Protein AF-A0A5E4B6E0-F1 (afdb_monomer)

Nearest PDB structures (foldseek):
  6efb-assembly1_A  TM=3.177E-01  e=6.394E+00  Streptococcus gordonii

Organism: Marmota monax (NCBI:txid9995)

Secondary structure (DSSP, 8-state):
---SBSEEEEE-----B-TTSPBPPGGGGTTSPPPP-EEEEE-BPPP---------

Mean predicted aligned error: 5.12 Å

Sequence (56 aa):
CSVSCGKGIKYRDVLCIDKFQGKLEEKYCSHLQKPRTHKVCRSIRCPSWKANRWKE

Radius of gyration: 21.47 Å; Cα contacts (8 Å, |Δi|>4): 64; chains: 1; bounding box: 49×24×58 Å

Foldseek 3Di:
DVDQAAKDKDFDDDFDADPVRHTDDCVVCVVPPGPDGMDMDHHHHDDDDDDDDDDD

Structure (mmCIF, N/CA/C/O backbone):
data_AF-A0A5E4B6E0-F1
#
_entry.id   AF-A0A5E4B6E0-F1
#
loop_
_atom_site.group_PDB
_atom_site.id
_atom_site.type_symbol
_atom_site.label_atom_id
_atom_site.label_alt_id
_atom_site.label_comp_id
_atom_site.label_asym_id
_atom_site.label_entity_id
_atom_site.label_seq_id
_atom_site.pdbx_PDB_ins_code
_atom_site.Cartn_x
_atom_site.Cartn_y
_atom_site.Cartn_z
_atom_site.occupancy
_atom_site.B_iso_or_equiv
_atom_site.auth_seq_id
_atom_site.auth_comp_id
_atom_site.auth_asym_id
_atom_site.auth_atom_id
_atom_site.pdbx_PDB_model_num
ATOM 1 N N . CYS A 1 1 ? 6.010 0.366 -3.566 1.00 94.81 1 CYS A N 1
ATOM 2 C CA . CYS A 1 1 ? 5.352 -0.645 -4.426 1.00 94.81 1 CYS A CA 1
ATOM 3 C C . CYS A 1 1 ? 6.225 -1.889 -4.351 1.00 94.81 1 CYS A C 1
ATOM 5 O O . CYS A 1 1 ? 7.428 -1.706 -4.265 1.00 94.81 1 CYS A O 1
ATOM 7 N N . SER A 1 2 ? 5.677 -3.106 -4.334 1.00 97.44 2 SER A N 1
ATOM 8 C CA . SER A 1 2 ? 6.452 -4.354 -4.168 1.00 97.44 2 SER A CA 1
ATOM 9 C C . SER A 1 2 ? 7.384 -4.667 -5.341 1.00 97.44 2 SER A C 1
ATOM 11 O O . SER A 1 2 ? 8.184 -5.586 -5.257 1.00 97.44 2 SER A O 1
ATOM 13 N N . VAL A 1 3 ? 7.249 -3.928 -6.442 1.00 97.50 3 VAL A N 1
ATOM 14 C CA . VAL A 1 3 ? 8.061 -4.050 -7.651 1.00 97.50 3 VAL A CA 1
ATOM 15 C C . VAL A 1 3 ? 8.606 -2.678 -8.034 1.00 97.50 3 VAL A C 1
ATOM 17 O O . VAL A 1 3 ? 7.939 -1.658 -7.822 1.00 97.50 3 VAL A O 1
ATOM 20 N N . SER A 1 4 ? 9.795 -2.659 -8.632 1.00 96.88 4 SER A N 1
ATOM 21 C CA . SER A 1 4 ? 10.409 -1.463 -9.220 1.00 96.88 4 SER A CA 1
ATOM 22 C C . SER A 1 4 ? 9.921 -1.188 -10.647 1.00 96.88 4 SER A C 1
ATOM 24 O O . SER A 1 4 ? 9.983 -0.049 -11.099 1.00 96.88 4 SER A O 1
ATOM 26 N N . CYS A 1 5 ? 9.355 -2.183 -11.336 1.00 97.31 5 CYS A N 1
ATOM 27 C CA . CYS A 1 5 ? 8.751 -2.059 -12.661 1.00 97.31 5 CYS A CA 1
ATOM 28 C C . CYS A 1 5 ? 7.489 -2.937 -12.778 1.00 97.31 5 CYS A C 1
ATOM 30 O O . CYS A 1 5 ? 7.316 -3.899 -12.037 1.00 97.31 5 CYS A O 1
ATOM 32 N N . GLY A 1 6 ? 6.585 -2.620 -13.702 1.00 97.19 6 GLY A N 1
ATOM 33 C CA . GLY A 1 6 ? 5.374 -3.397 -13.958 1.00 97.19 6 GLY A CA 1
ATOM 34 C C . GLY A 1 6 ? 4.278 -3.207 -12.903 1.00 97.19 6 GLY A C 1
ATOM 35 O O . GLY A 1 6 ? 4.152 -2.151 -12.278 1.00 97.19 6 GLY A O 1
ATOM 36 N N . LYS A 1 7 ? 3.423 -4.223 -12.749 1.00 98.00 7 LYS A N 1
ATOM 37 C CA . LYS A 1 7 ? 2.310 -4.242 -11.788 1.00 98.00 7 LYS A CA 1
ATOM 38 C C . LYS A 1 7 ? 2.775 -4.909 -10.497 1.00 98.00 7 LYS A C 1
ATOM 40 O O . LYS A 1 7 ? 3.257 -6.033 -10.529 1.00 98.00 7 LYS A O 1
ATOM 45 N N . GLY A 1 8 ? 2.562 -4.246 -9.368 1.00 98.12 8 GLY A N 1
ATOM 46 C CA . GLY A 1 8 ? 2.821 -4.810 -8.048 1.00 98.12 8 GLY A CA 1
ATOM 47 C C . GLY A 1 8 ? 1.733 -4.464 -7.046 1.00 98.12 8 GLY A C 1
ATOM 48 O O . GLY A 1 8 ? 0.639 -4.012 -7.399 1.00 98.12 8 GLY A O 1
ATOM 49 N N . ILE A 1 9 ? 2.056 -4.664 -5.774 1.00 98.25 9 ILE A N 1
ATOM 50 C CA . ILE A 1 9 ? 1.176 -4.402 -4.638 1.00 98.25 9 ILE A CA 1
ATOM 51 C C . ILE A 1 9 ? 1.882 -3.425 -3.701 1.00 98.25 9 ILE A C 1
ATOM 53 O O . ILE A 1 9 ? 3.093 -3.490 -3.507 1.00 98.25 9 ILE A O 1
ATOM 57 N N . LYS A 1 10 ? 1.153 -2.471 -3.129 1.00 97.56 10 LYS A N 1
ATOM 58 C CA . LYS A 1 10 ? 1.653 -1.670 -2.010 1.00 97.56 10 LYS A CA 1
ATOM 59 C C . LYS A 1 10 ? 0.802 -1.911 -0.780 1.00 97.56 10 LYS A C 1
ATOM 61 O O . LYS A 1 10 ? -0.420 -2.015 -0.891 1.00 97.56 10 LYS A O 1
ATOM 66 N N . TYR A 1 11 ? 1.480 -1.967 0.354 1.00 97.62 11 TYR A N 1
ATOM 67 C CA . TYR A 1 11 ? 0.908 -2.247 1.658 1.00 97.62 11 TYR A CA 1
ATOM 68 C C . TYR A 1 11 ? 0.856 -0.970 2.489 1.00 97.62 11 TYR A C 1
ATOM 70 O O . TYR A 1 11 ? 1.575 -0.007 2.212 1.00 97.62 11 TYR A O 1
ATOM 78 N N . ARG A 1 12 ? -0.027 -0.967 3.477 1.00 96.75 12 ARG A N 1
ATOM 79 C CA . ARG A 1 12 ? -0.087 0.022 4.543 1.00 96.75 12 ARG A CA 1
ATOM 80 C C . ARG A 1 12 ? -0.469 -0.679 5.833 1.00 96.75 12 ARG A C 1
ATOM 82 O O . ARG A 1 12 ? -1.247 -1.638 5.802 1.00 96.75 12 ARG A O 1
ATOM 89 N N . ASP A 1 13 ? -0.010 -0.116 6.934 1.00 94.88 13 ASP A N 1
ATOM 90 C CA . ASP A 1 13 ? -0.463 -0.540 8.244 1.00 94.88 13 ASP A CA 1
ATOM 91 C C . ASP A 1 13 ? -1.822 0.076 8.558 1.00 94.88 13 ASP A C 1
ATOM 93 O O . ASP A 1 13 ? -2.168 1.183 8.131 1.00 94.88 13 ASP A O 1
ATOM 97 N N . VAL A 1 14 ? -2.619 -0.698 9.278 1.00 95.38 14 VAL A N 1
ATOM 98 C CA . VAL A 1 14 ? -3.909 -0.288 9.814 1.00 95.38 14 VAL A CA 1
ATOM 99 C C . VAL A 1 14 ? -3.845 -0.595 11.295 1.00 95.38 14 VAL A C 1
ATOM 101 O O . VAL A 1 14 ? -3.607 -1.741 11.672 1.00 95.38 14 VAL A O 1
ATOM 104 N N . LEU A 1 15 ? -4.010 0.443 12.103 1.00 95.62 15 LEU A N 1
ATOM 105 C CA . LEU A 1 15 ? -3.904 0.380 13.551 1.00 95.62 15 LEU A CA 1
ATOM 106 C C . LEU A 1 15 ? -5.244 0.792 14.155 1.00 95.62 15 LEU A C 1
ATOM 108 O O . LEU A 1 15 ? -5.863 1.749 13.686 1.00 95.62 15 LEU A O 1
ATOM 112 N N . CYS A 1 16 ? -5.666 0.086 15.200 1.00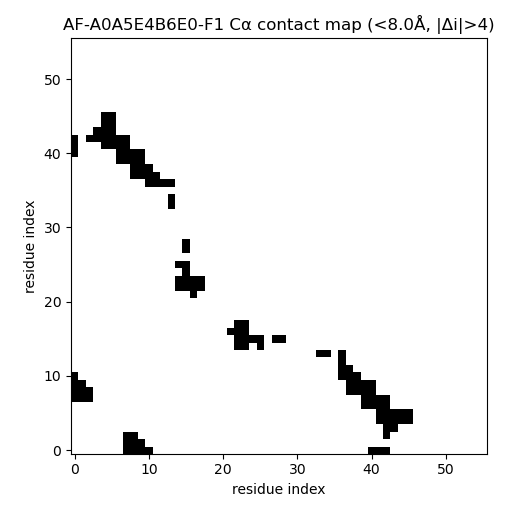 96.75 16 CYS A N 1
ATOM 113 C CA . CYS A 1 16 ? -6.734 0.552 16.072 1.00 96.75 16 CYS A CA 1
ATOM 114 C C . CYS A 1 16 ? -6.192 1.706 16.927 1.00 96.75 16 CYS A C 1
ATOM 116 O O . CYS A 1 16 ? -5.203 1.522 17.640 1.00 96.75 16 CYS A O 1
ATOM 118 N N . ILE A 1 17 ? -6.798 2.890 16.825 1.00 96.56 17 ILE A N 1
ATOM 119 C CA . ILE A 1 17 ? -6.393 4.081 17.583 1.00 96.56 17 ILE A CA 1
ATOM 120 C C . ILE A 1 17 ? -7.577 4.691 18.327 1.00 96.56 17 ILE A C 1
ATOM 122 O O . ILE A 1 17 ? -8.713 4.630 17.852 1.00 96.56 17 ILE A O 1
ATOM 126 N N . ASP A 1 18 ? -7.306 5.284 19.487 1.00 95.06 18 ASP A N 1
ATOM 127 C CA . ASP A 1 18 ? -8.286 6.069 20.231 1.00 95.06 18 ASP A CA 1
ATOM 128 C C . ASP A 1 18 ? -8.402 7.517 19.708 1.00 95.06 18 ASP A C 1
ATOM 130 O O . ASP A 1 18 ? -7.745 7.934 18.748 1.00 95.06 18 ASP A O 1
ATOM 134 N N . LYS A 1 19 ? -9.258 8.311 20.362 1.00 94.88 19 LYS A N 1
ATOM 135 C CA . LYS A 1 19 ? -9.513 9.719 20.010 1.00 94.88 19 LYS A CA 1
ATOM 136 C C . LYS A 1 19 ? -8.302 10.638 20.227 1.00 94.88 19 LYS A C 1
ATOM 138 O O . LYS A 1 19 ? -8.284 11.741 19.691 1.00 94.88 19 LYS A O 1
ATOM 143 N N . PHE A 1 20 ? -7.314 10.188 20.992 1.00 96.56 20 PHE A N 1
ATOM 144 C CA . PHE A 1 20 ? -6.081 10.893 21.328 1.00 96.56 20 PHE A CA 1
ATOM 145 C C . PHE A 1 20 ? -4.864 10.324 20.576 1.00 96.56 20 P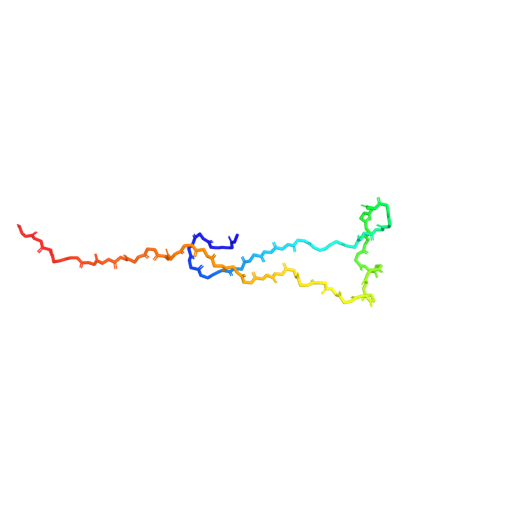HE A C 1
ATOM 147 O O . PHE A 1 20 ? -3.731 10.630 20.932 1.00 96.56 20 PHE A O 1
ATOM 154 N N . GLN A 1 21 ? -5.088 9.530 19.517 1.00 94.12 21 GLN A N 1
ATOM 155 C CA . GLN A 1 21 ? -4.053 8.870 18.705 1.00 94.12 21 GLN A CA 1
ATOM 156 C C . GLN A 1 21 ? -3.241 7.794 19.452 1.00 94.12 21 GLN A C 1
ATOM 158 O O . GLN A 1 21 ? -2.199 7.349 18.965 1.00 94.12 21 GLN A O 1
ATOM 163 N N . GLY A 1 22 ? -3.729 7.320 20.598 1.00 96.50 22 GLY A N 1
ATOM 164 C CA . GLY A 1 22 ? -3.162 6.187 21.319 1.00 96.50 22 GLY A CA 1
ATOM 165 C C . GLY A 1 22 ? -3.425 4.876 20.582 1.00 96.50 22 GLY A C 1
ATOM 166 O O . GLY A 1 22 ? -4.554 4.595 20.181 1.00 96.50 22 GLY A O 1
ATOM 167 N N . LYS A 1 23 ? -2.387 4.052 20.397 1.00 96.62 23 LYS A N 1
ATOM 168 C CA . LYS A 1 23 ? -2.522 2.718 19.796 1.00 96.62 23 LYS A CA 1
ATOM 169 C C . LYS A 1 23 ? -3.215 1.773 20.777 1.00 96.62 23 LYS A C 1
ATOM 171 O O . 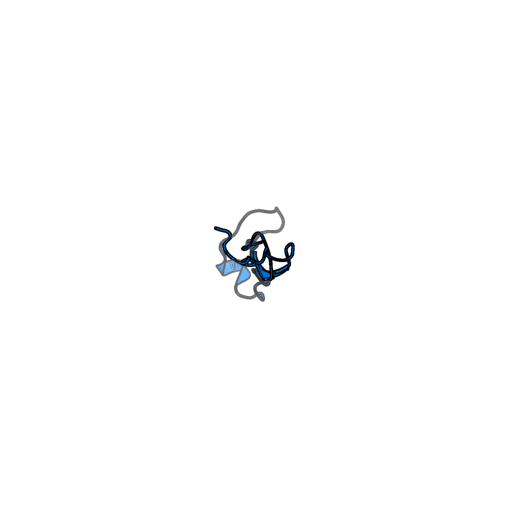LYS A 1 23 ? -2.728 1.557 21.883 1.00 96.62 23 LYS A O 1
ATOM 17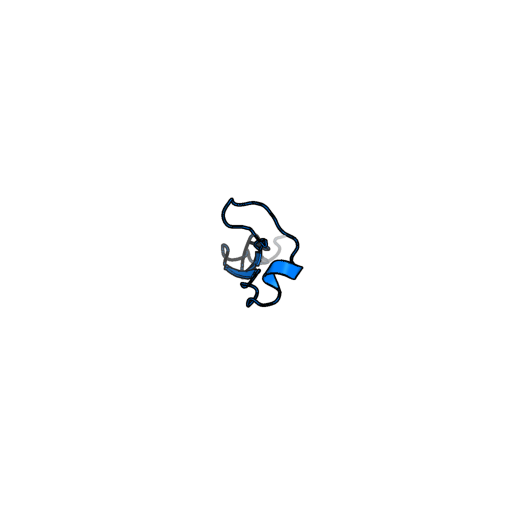6 N N . LEU A 1 24 ? -4.299 1.155 20.327 1.00 96.56 24 LEU A N 1
ATOM 177 C CA . LEU A 1 24 ? -5.042 0.141 21.063 1.00 96.56 24 LEU A CA 1
ATOM 178 C C . LEU A 1 24 ? -4.743 -1.263 20.524 1.00 96.56 24 LEU A C 1
ATOM 180 O O . LEU A 1 24 ? -4.200 -1.442 19.430 1.00 96.56 24 LEU A O 1
ATOM 184 N N . GLU A 1 25 ? -5.137 -2.279 21.289 1.00 96.44 25 GLU A N 1
ATOM 185 C CA . GLU A 1 25 ? -5.196 -3.648 20.781 1.00 96.44 25 GLU A CA 1
ATOM 186 C C . GLU A 1 25 ? -6.281 -3.789 19.701 1.00 96.44 25 GLU A C 1
ATOM 188 O O . GLU A 1 25 ? -7.362 -3.208 19.796 1.00 96.44 25 GLU A O 1
ATOM 193 N N . GLU A 1 26 ? -6.037 -4.641 18.704 1.00 94.25 26 GLU A N 1
ATOM 194 C CA . GLU A 1 26 ? -6.951 -4.839 17.569 1.00 94.25 26 GLU A CA 1
ATOM 195 C C . GLU A 1 26 ? -8.362 -5.280 18.001 1.00 94.25 26 GLU A C 1
ATOM 197 O O . GLU A 1 26 ? -9.351 -4.938 17.350 1.00 94.25 26 GLU A O 1
ATOM 202 N N . LYS A 1 27 ? -8.476 -5.986 19.138 1.00 96.06 27 LYS A N 1
ATOM 203 C CA . LYS A 1 27 ? -9.754 -6.453 19.702 1.00 96.06 27 LYS A CA 1
ATOM 204 C C . LYS A 1 27 ? -10.770 -5.323 19.891 1.00 96.06 27 LYS A C 1
ATOM 206 O O . LYS A 1 27 ? -11.956 -5.548 19.662 1.00 96.06 27 LYS A O 1
ATOM 211 N N . TYR A 1 28 ? -10.322 -4.108 20.217 1.00 96.62 28 TYR A N 1
ATOM 212 C CA . TYR A 1 28 ? -11.205 -2.955 20.416 1.00 96.62 28 TYR A CA 1
ATOM 213 C C . TYR A 1 28 ? -11.849 -2.462 19.115 1.00 96.62 28 TYR A C 1
ATOM 215 O O . TYR A 1 28 ? -12.954 -1.936 19.158 1.00 96.62 28 TYR A O 1
ATOM 223 N N . CYS A 1 29 ? -11.215 -2.686 17.960 1.00 96.75 29 CYS A N 1
ATOM 224 C CA . CYS A 1 29 ? -11.748 -2.331 16.642 1.00 96.75 29 CYS A CA 1
ATOM 225 C C . CYS A 1 29 ? -12.355 -3.528 15.888 1.00 96.75 29 CYS A C 1
ATOM 227 O O . CYS A 1 29 ? -12.796 -3.366 14.754 1.00 96.75 29 CYS A O 1
ATOM 229 N N . SER A 1 30 ? -12.396 -4.723 16.491 1.00 95.12 30 SER A N 1
ATOM 230 C CA . SER A 1 30 ? -12.841 -5.970 15.837 1.00 95.12 30 SER A CA 1
ATOM 231 C C . SER A 1 30 ? -14.290 -5.943 15.334 1.00 95.12 30 SER A C 1
ATOM 233 O O . SER A 1 30 ? -14.631 -6.649 14.390 1.00 95.12 30 SER A O 1
ATOM 235 N N . HIS A 1 31 ? -15.128 -5.101 15.940 1.00 96.00 31 HIS A N 1
ATOM 236 C CA . HIS A 1 31 ? -16.515 -4.871 15.538 1.00 96.00 31 HIS A CA 1
ATOM 237 C C . HIS A 1 31 ? -16.650 -3.973 14.294 1.00 96.00 31 HIS A C 1
ATOM 239 O O . HIS A 1 31 ? -17.739 -3.844 13.740 1.00 96.00 31 HIS A O 1
ATOM 245 N N . LEU A 1 32 ? -15.564 -3.332 13.852 1.00 95.31 32 LEU A N 1
ATOM 246 C CA . LEU A 1 32 ? -15.528 -2.475 12.672 1.00 95.31 32 LEU A CA 1
ATOM 247 C C . LEU A 1 32 ? -14.976 -3.248 11.473 1.00 95.31 32 LEU A C 1
ATOM 249 O O . LEU A 1 32 ? -14.123 -4.127 11.602 1.00 95.31 32 LEU A O 1
ATOM 253 N N . GLN A 1 33 ? -15.406 -2.877 10.266 1.00 95.56 33 GLN A N 1
ATOM 254 C CA . GLN A 1 33 ? -14.791 -3.429 9.064 1.00 95.56 33 GLN A CA 1
ATOM 255 C C . GLN A 1 33 ? -13.346 -2.955 8.937 1.00 95.56 33 GLN A C 1
ATOM 257 O O . GLN A 1 33 ? -13.081 -1.759 8.800 1.00 95.56 33 GLN A O 1
ATOM 262 N N . LYS A 1 34 ? -12.411 -3.911 8.914 1.00 93.94 34 LYS A N 1
ATOM 263 C CA . LYS A 1 34 ? -10.991 -3.618 8.743 1.00 93.94 34 LYS A CA 1
ATOM 264 C C . LYS A 1 34 ? -10.733 -2.993 7.365 1.00 93.94 34 LYS A C 1
ATOM 266 O O . LYS A 1 34 ? -11.001 -3.626 6.339 1.00 93.94 34 LYS A O 1
ATOM 271 N N . PRO A 1 35 ? -10.169 -1.775 7.304 1.00 95.69 35 PRO A N 1
ATOM 272 C CA . PRO A 1 35 ? -9.806 -1.155 6.040 1.00 95.69 35 PRO A CA 1
ATOM 273 C C . PRO A 1 35 ? -8.815 -2.006 5.234 1.00 95.69 35 PRO A C 1
ATOM 275 O O . PRO A 1 35 ? -7.935 -2.661 5.789 1.00 95.69 35 PRO A O 1
ATOM 278 N N . ARG A 1 36 ? -8.886 -1.927 3.897 1.00 96.69 36 ARG A N 1
ATOM 279 C CA . ARG A 1 36 ? -7.943 -2.634 3.011 1.00 96.69 36 ARG A CA 1
ATOM 280 C C . ARG A 1 36 ? -6.496 -2.255 3.336 1.00 96.69 36 ARG A C 1
ATOM 282 O O . ARG A 1 36 ? -6.147 -1.072 3.282 1.00 96.69 36 ARG A O 1
ATOM 289 N N . THR A 1 37 ? -5.659 -3.250 3.608 1.00 97.38 37 THR A N 1
ATOM 290 C CA . THR A 1 37 ? -4.230 -3.086 3.939 1.00 97.38 37 THR A CA 1
ATOM 291 C C . THR A 1 37 ? -3.335 -3.053 2.707 1.00 97.38 37 THR A C 1
ATOM 293 O O . THR A 1 37 ? -2.170 -2.683 2.796 1.00 97.38 37 THR A O 1
ATOM 296 N N . HIS A 1 38 ? -3.867 -3.399 1.536 1.00 97.56 38 HIS A N 1
ATOM 297 C CA . HIS A 1 38 ? -3.103 -3.423 0.300 1.00 97.56 38 HIS A CA 1
ATOM 298 C C . HIS A 1 38 ? -3.895 -2.860 -0.876 1.00 97.56 38 HIS A C 1
ATOM 300 O O . HIS A 1 38 ? -5.129 -2.885 -0.910 1.00 97.56 38 HIS A O 1
ATOM 306 N N . LYS A 1 39 ? -3.165 -2.350 -1.869 1.00 97.69 39 LYS A N 1
ATOM 307 C CA . LYS A 1 39 ? -3.721 -2.019 -3.182 1.00 97.69 39 LYS A CA 1
ATOM 308 C C . LYS A 1 39 ? -2.719 -2.260 -4.298 1.00 97.69 39 LYS A C 1
ATOM 310 O O . LYS A 1 39 ? -1.510 -2.182 -4.087 1.00 97.69 39 LYS A O 1
ATOM 315 N N . VAL A 1 40 ? -3.238 -2.506 -5.499 1.00 97.94 40 VAL A N 1
ATOM 316 C CA . VAL A 1 40 ? -2.422 -2.594 -6.714 1.00 97.94 40 VAL A CA 1
ATOM 317 C C . VAL A 1 40 ? -1.712 -1.260 -6.954 1.00 97.94 40 VAL A C 1
ATOM 319 O O . VAL A 1 40 ? -2.301 -0.186 -6.820 1.00 97.94 40 VAL A O 1
ATOM 322 N N . CYS A 1 41 ? -0.439 -1.337 -7.324 1.00 97.31 41 CYS A N 1
ATOM 323 C CA . CYS A 1 41 ? 0.353 -0.222 -7.825 1.00 97.31 41 CYS A CA 1
ATOM 324 C C . CYS A 1 41 ? 0.951 -0.584 -9.186 1.00 97.31 41 CYS A C 1
ATOM 326 O O . CYS A 1 41 ? 1.178 -1.753 -9.493 1.00 97.31 4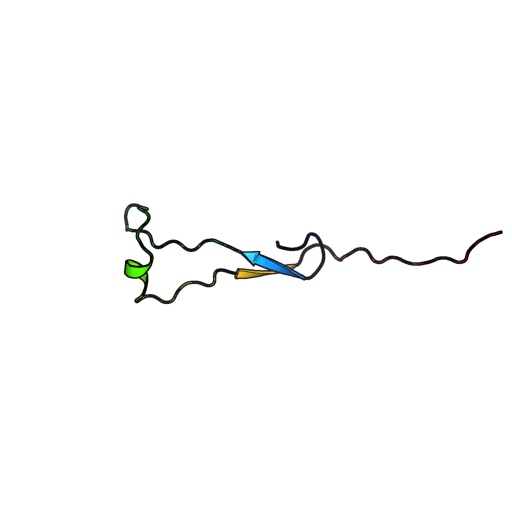1 CYS A O 1
ATOM 328 N N . ARG A 1 42 ? 1.184 0.430 -10.018 1.00 97.44 42 ARG A N 1
ATOM 329 C CA . ARG A 1 42 ? 1.900 0.300 -11.287 1.00 97.44 42 ARG A CA 1
ATOM 330 C C . ARG A 1 42 ? 3.144 1.174 -11.212 1.00 97.44 42 ARG A C 1
ATOM 332 O O . ARG A 1 42 ? 3.029 2.338 -10.839 1.00 97.44 42 ARG A O 1
ATOM 339 N N . SER A 1 43 ? 4.295 0.588 -11.510 1.00 95.94 43 SER A N 1
ATOM 340 C CA . SER A 1 43 ? 5.559 1.299 -11.692 1.00 95.94 43 SER A CA 1
ATOM 341 C C . SER A 1 43 ? 5.833 1.499 -13.190 1.00 95.94 43 SER A C 1
ATOM 343 O O . SER A 1 43 ? 4.966 1.229 -14.028 1.00 95.94 43 SER A O 1
ATOM 345 N N . ILE A 1 44 ? 7.033 1.967 -13.535 1.00 96.69 44 ILE A N 1
ATOM 346 C CA . ILE A 1 44 ? 7.511 2.057 -14.920 1.00 96.69 44 ILE A CA 1
ATOM 347 C C . ILE A 1 44 ? 7.409 0.703 -15.631 1.00 96.69 44 ILE A C 1
ATOM 349 O O . ILE A 1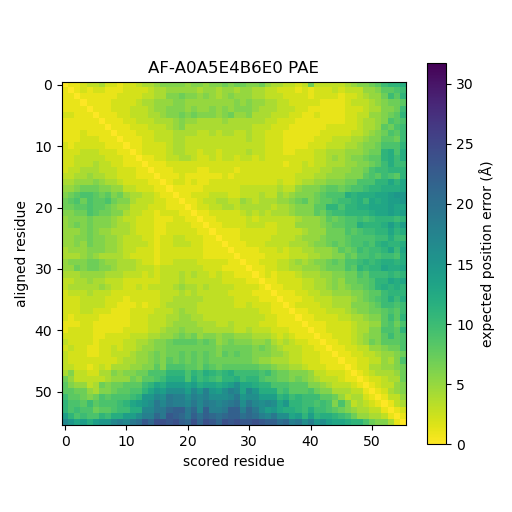 44 ? 7.398 -0.345 -14.985 1.00 96.69 44 ILE A O 1
ATOM 353 N N . ARG A 1 45 ? 7.347 0.683 -16.966 1.00 96.69 45 ARG A N 1
ATOM 354 C CA . ARG A 1 45 ? 7.390 -0.590 -17.706 1.00 96.69 45 ARG A CA 1
ATOM 355 C C . ARG A 1 45 ? 8.696 -1.325 -17.406 1.00 96.69 45 ARG A C 1
ATOM 357 O O . ARG A 1 45 ? 9.746 -0.696 -17.308 1.00 96.69 45 ARG A O 1
ATOM 364 N N . CYS A 1 46 ? 8.625 -2.646 -17.267 1.00 96.62 46 CYS A N 1
ATOM 365 C CA . CYS A 1 46 ? 9.834 -3.439 -17.087 1.00 96.62 46 CYS A CA 1
ATOM 366 C C . CYS A 1 46 ? 10.686 -3.414 -18.356 1.00 96.62 46 CYS A C 1
ATOM 368 O O . CYS A 1 46 ? 10.123 -3.467 -19.457 1.00 96.62 46 CYS A O 1
ATOM 370 N N . PRO A 1 47 ? 12.021 -3.338 -18.218 1.00 95.31 47 PRO A N 1
ATOM 371 C CA . PRO A 1 47 ? 12.902 -3.527 -19.354 1.00 95.31 47 PRO A CA 1
ATOM 372 C C . PRO A 1 47 ? 12.659 -4.914 -19.952 1.00 95.31 47 PRO A C 1
ATOM 374 O O . PRO A 1 47 ? 12.316 -5.866 -19.251 1.00 95.31 47 PRO A O 1
ATOM 377 N N . SER A 1 48 ? 12.832 -5.013 -21.264 1.00 93.94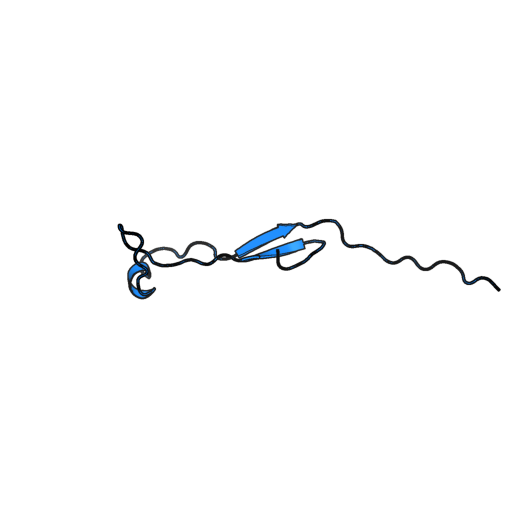 48 SER A N 1
ATOM 378 C CA . SER A 1 48 ? 12.778 -6.283 -21.984 1.00 93.94 48 SER A CA 1
ATOM 379 C C . SER A 1 48 ? 14.117 -6.490 -22.667 1.00 93.94 48 SER A C 1
ATOM 381 O O . SER A 1 48 ? 14.644 -5.563 -23.284 1.00 93.94 48 SER A O 1
ATOM 383 N N . TRP A 1 49 ? 14.679 -7.686 -22.522 1.00 92.31 49 TRP A N 1
ATOM 384 C CA . TRP A 1 49 ? 15.897 -8.045 -23.230 1.00 92.31 49 TRP A CA 1
ATOM 385 C C . TRP A 1 49 ? 15.568 -8.397 -24.676 1.00 92.31 49 TRP A C 1
ATOM 387 O O . TRP A 1 49 ? 14.547 -9.024 -24.961 1.00 92.31 49 TRP A O 1
ATOM 397 N N . LYS A 1 50 ? 16.448 -7.991 -25.589 1.00 92.69 50 LYS A N 1
ATOM 398 C CA . LYS A 1 50 ? 16.394 -8.376 -26.997 1.00 92.69 50 LYS A CA 1
ATOM 399 C C . LYS A 1 50 ? 17.757 -8.917 -27.391 1.00 92.69 50 LYS A C 1
ATOM 401 O O . LYS A 1 50 ? 18.758 -8.224 -27.233 1.00 92.69 50 LYS A O 1
ATOM 406 N N . ALA A 1 51 ? 17.787 -10.151 -27.876 1.00 91.62 51 ALA A N 1
ATOM 407 C CA . ALA A 1 51 ? 18.993 -10.723 -28.449 1.00 91.62 51 ALA A CA 1
ATOM 408 C C . ALA A 1 51 ? 19.206 -10.168 -29.865 1.00 91.62 51 ALA A C 1
ATOM 410 O O . ALA A 1 51 ? 18.249 -10.013 -30.625 1.00 91.62 51 ALA A O 1
ATOM 411 N N . ASN A 1 52 ? 20.461 -9.893 -30.212 1.00 91.31 52 ASN A N 1
ATOM 412 C CA . ASN A 1 52 ? 20.879 -9.548 -31.569 1.00 91.31 52 ASN A CA 1
ATOM 413 C C . ASN A 1 5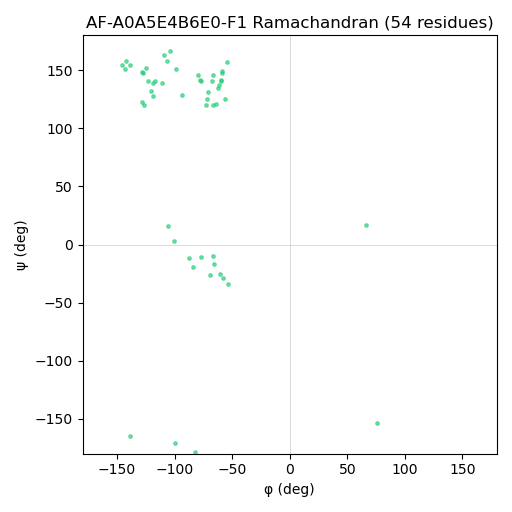2 ? 21.686 -10.707 -32.166 1.00 91.31 52 ASN A C 1
ATOM 415 O O . ASN A 1 52 ? 22.149 -11.584 -31.436 1.00 91.31 52 ASN A O 1
ATOM 419 N N . ARG A 1 53 ? 21.849 -10.721 -33.496 1.00 91.38 53 ARG A N 1
ATOM 420 C CA . ARG A 1 53 ? 22.680 -11.729 -34.170 1.00 91.38 53 ARG A CA 1
ATOM 421 C C . ARG A 1 53 ? 24.131 -11.600 -33.706 1.00 91.38 53 ARG A C 1
ATOM 423 O O . ARG A 1 53 ? 24.659 -10.488 -33.656 1.00 91.38 53 ARG A O 1
ATOM 430 N N . TRP A 1 54 ? 24.749 -12.735 -33.402 1.00 87.69 54 TRP A N 1
ATOM 431 C CA . TRP A 1 54 ? 26.183 -12.821 -33.148 1.00 87.69 54 TRP A CA 1
ATOM 432 C C . TRP A 1 54 ? 26.957 -12.358 -34.387 1.00 87.69 54 TRP A C 1
ATOM 434 O O . TRP A 1 54 ? 26.526 -12.614 -35.514 1.00 87.69 54 TRP A O 1
ATOM 444 N N . LYS A 1 55 ? 28.060 -11.641 -34.168 1.00 85.00 55 LYS A N 1
ATOM 445 C CA . LYS A 1 55 ? 29.008 -11.259 -35.217 1.00 85.00 55 LYS A CA 1
ATOM 446 C C . LYS A 1 55 ? 30.306 -12.028 -35.003 1.00 85.00 55 LYS A C 1
ATOM 448 O O . LYS A 1 55 ? 30.706 -12.199 -33.852 1.00 85.00 55 LYS A O 1
ATOM 453 N N . GLU A 1 56 ? 30.878 -12.485 -36.109 1.00 73.56 56 GLU A N 1
ATOM 454 C CA . GLU A 1 56 ? 32.21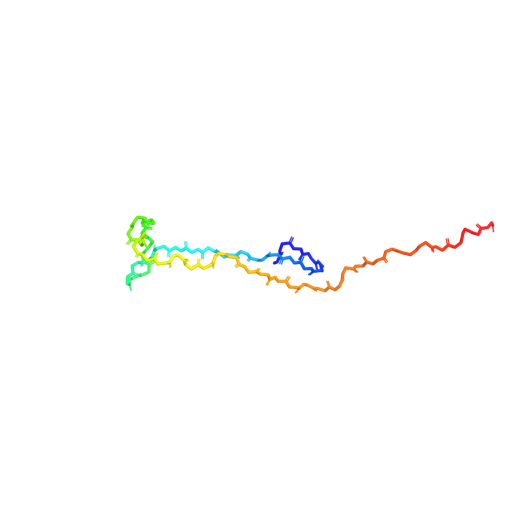3 -13.086 -36.205 1.00 73.56 56 GLU A CA 1
ATOM 455 C C . GLU A 1 56 ? 33.289 -11.997 -36.274 1.00 73.56 56 GLU A C 1
ATOM 457 O O . GLU A 1 56 ? 32.997 -10.925 -36.864 1.00 73.56 56 GLU A O 1
#

pLDDT: mean 95.2, std 3.81, range [73.56, 98.25]

Solvent-accessible surface area (backbone atoms only — not comparable to full-atom values): 3826 Å² total; per-residue (Å²): 94,76,39,86,37,34,78,32,46,33,77,52,91,83,78,36,59,51,99,82,71,46,81,51,62,60,76,83,44,63,91,49,86,79,74,83,45,61,45,82,37,74,48,54,79,59,88,77,92,77,90,74,85,86,78,135

InterPro domains:
  IPR000884 Thrombospondin type-1 (TSP1) repeat [PS50092] (1-47)
  IPR036383 Thrombospondin type-1 repeat superfamily [G3DSA:2.20.100.10] (1-47)
  IPR036383 Thrombospondin type-1 repeat superfamily [SSF82895] (1-46)